Protein AF-A0A707VBJ8-F1 (afdb_monomer)

Structure (mmCIF, N/CA/C/O backbone):
data_AF-A0A707VBJ8-F1
#
_entry.id   AF-A0A707VBJ8-F1
#
loop_
_atom_site.group_PDB
_atom_site.id
_atom_site.type_symbol
_atom_site.label_atom_id
_atom_site.label_alt_id
_atom_site.label_comp_id
_atom_site.label_asym_id
_atom_site.label_entity_id
_atom_site.label_seq_id
_atom_site.pdbx_PDB_ins_code
_atom_site.Cartn_x
_atom_site.Cartn_y
_atom_site.Cartn_z
_atom_site.occupancy
_atom_site.B_iso_or_equiv
_atom_site.auth_seq_id
_atom_site.auth_comp_id
_atom_site.auth_asym_id
_atom_site.auth_atom_id
_atom_site.pdbx_PDB_model_num
ATOM 1 N N . MET A 1 1 ? -18.710 7.888 -2.153 1.00 49.97 1 MET A N 1
ATOM 2 C CA . MET A 1 1 ? -17.442 8.411 -2.708 1.00 49.97 1 MET A CA 1
ATOM 3 C C . MET A 1 1 ? -16.366 7.354 -2.504 1.00 49.97 1 MET A C 1
ATOM 5 O O . MET A 1 1 ? -15.973 7.129 -1.363 1.00 49.97 1 MET A O 1
ATOM 9 N N . ALA A 1 2 ? -15.968 6.643 -3.560 1.00 60.50 2 ALA A N 1
ATOM 10 C CA . ALA A 1 2 ? -14.879 5.670 -3.471 1.00 60.50 2 ALA A CA 1
ATOM 11 C C . ALA A 1 2 ? -13.557 6.430 -3.295 1.00 60.50 2 ALA A C 1
ATOM 13 O O . ALA A 1 2 ? -13.280 7.350 -4.060 1.00 60.50 2 ALA A O 1
ATOM 14 N N . HIS A 1 3 ? -12.797 6.103 -2.252 1.00 70.06 3 HIS A N 1
ATOM 15 C CA . HIS A 1 3 ? -11.463 6.661 -2.046 1.00 70.06 3 HIS A CA 1
ATOM 16 C C . HIS A 1 3 ? -10.458 5.689 -2.660 1.00 70.06 3 HIS A C 1
ATOM 18 O O . HIS A 1 3 ? -10.437 4.514 -2.295 1.00 70.06 3 HIS A O 1
ATOM 24 N N . GLU A 1 4 ? -9.661 6.165 -3.611 1.00 81.00 4 GLU A N 1
ATOM 25 C CA . GLU A 1 4 ? -8.575 5.384 -4.195 1.00 81.00 4 GLU A CA 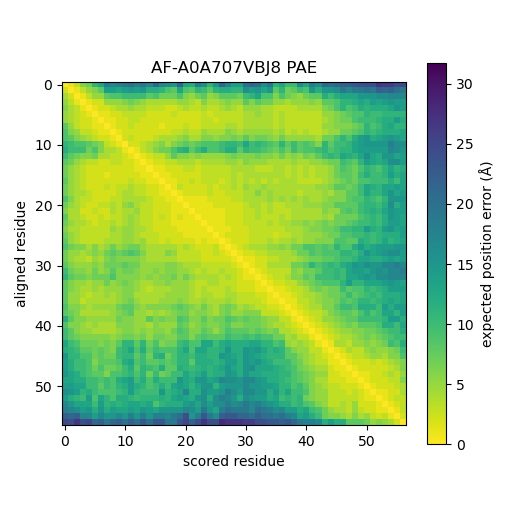1
ATOM 26 C C . GLU A 1 4 ? -7.361 5.444 -3.261 1.00 81.00 4 GLU A C 1
ATOM 28 O O . GLU A 1 4 ? -6.893 6.527 -2.914 1.00 81.00 4 GLU A O 1
ATOM 33 N N . LEU A 1 5 ? -6.868 4.282 -2.827 1.00 86.62 5 LEU A N 1
ATOM 34 C CA . LEU A 1 5 ? -5.649 4.172 -2.028 1.00 86.62 5 LEU A CA 1
ATOM 35 C C . LEU A 1 5 ? -4.528 3.65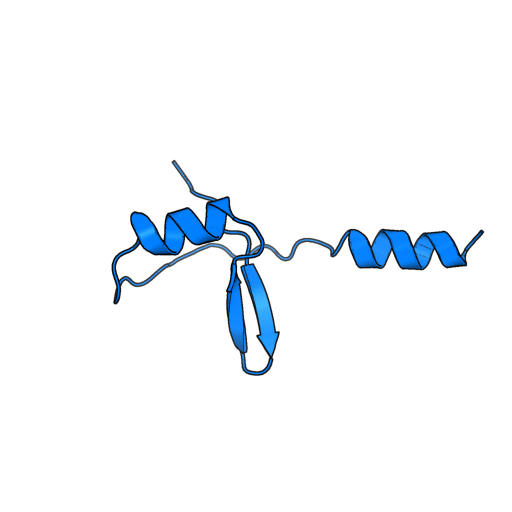0 -2.921 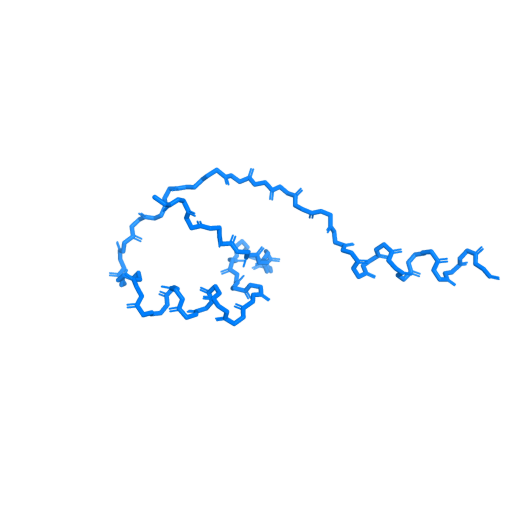1.00 86.62 5 LEU A C 1
ATOM 37 O O . LEU A 1 5 ? -4.599 2.525 -3.421 1.00 86.62 5 LEU A O 1
ATOM 41 N N . GLN A 1 6 ? -3.477 4.447 -3.099 1.00 87.00 6 GLN A N 1
ATOM 42 C CA . GLN A 1 6 ? -2.301 4.010 -3.842 1.00 87.00 6 GLN A CA 1
ATOM 43 C C . GLN A 1 6 ? -1.300 3.386 -2.875 1.00 87.00 6 GLN A C 1
ATOM 45 O O . GLN A 1 6 ? -0.757 4.062 -2.003 1.00 87.00 6 GLN A O 1
ATOM 50 N N . LEU A 1 7 ? -1.062 2.084 -3.022 1.00 88.62 7 LEU A N 1
ATOM 51 C CA . LEU A 1 7 ? -0.202 1.311 -2.131 1.00 88.62 7 LEU A CA 1
ATOM 52 C C . LEU A 1 7 ? 0.953 0.677 -2.907 1.00 88.62 7 LEU A C 1
ATOM 54 O O . LEU A 1 7 ? 0.772 0.152 -4.007 1.00 88.62 7 LEU A O 1
ATOM 58 N N . ILE A 1 8 ? 2.140 0.688 -2.308 1.00 87.88 8 ILE A N 1
ATOM 59 C CA . ILE A 1 8 ? 3.319 -0.021 -2.802 1.00 87.88 8 ILE A CA 1
ATOM 60 C C . ILE A 1 8 ? 3.467 -1.305 -1.994 1.00 87.88 8 ILE A C 1
ATOM 62 O O . ILE A 1 8 ? 3.477 -1.290 -0.764 1.00 87.88 8 ILE A O 1
ATOM 66 N N . LYS A 1 9 ? 3.620 -2.426 -2.700 1.00 87.31 9 LYS A N 1
ATOM 67 C CA . LYS A 1 9 ? 3.990 -3.698 -2.087 1.00 87.31 9 LYS A CA 1
ATOM 68 C C . LYS A 1 9 ? 5.469 -3.662 -1.706 1.00 87.31 9 LYS A C 1
ATOM 70 O O . LYS A 1 9 ? 6.332 -3.648 -2.583 1.00 87.31 9 LYS A O 1
ATOM 75 N N . GLN A 1 10 ? 5.747 -3.667 -0.410 1.00 86.56 10 GLN A N 1
ATOM 76 C CA . GLN A 1 10 ? 7.078 -3.887 0.137 1.00 86.56 10 GLN A CA 1
ATOM 77 C C . GLN A 1 10 ? 7.363 -5.398 0.251 1.00 86.56 10 GLN A C 1
ATOM 79 O O . GLN A 1 10 ? 6.503 -6.252 0.000 1.00 86.56 10 GLN A O 1
ATOM 84 N N . SER A 1 11 ? 8.597 -5.743 0.615 1.00 85.94 11 SER A N 1
ATOM 85 C CA . SER A 1 11 ? 8.968 -7.099 1.012 1.00 85.94 11 SER A CA 1
ATOM 86 C C . SER A 1 11 ? 8.055 -7.626 2.124 1.00 85.94 11 SER A C 1
ATOM 88 O O . SER A 1 11 ? 7.421 -6.875 2.865 1.00 85.94 11 SER A O 1
ATOM 90 N N . SER A 1 12 ? 7.961 -8.952 2.211 1.00 85.88 12 SER A N 1
ATOM 91 C CA . SER A 1 12 ? 7.197 -9.640 3.261 1.00 85.88 12 SER A CA 1
ATOM 92 C C . SER A 1 12 ? 5.686 -9.363 3.259 1.00 85.88 12 SER A C 1
ATOM 94 O O . SER A 1 12 ? 5.019 -9.589 4.261 1.00 85.88 12 SER A O 1
ATOM 96 N N . GLY A 1 13 ? 5.128 -8.904 2.132 1.00 83.31 13 GLY A N 1
ATOM 97 C CA . GLY A 1 13 ? 3.679 -8.728 1.972 1.00 83.31 13 GLY A CA 1
ATOM 98 C C . GLY A 1 13 ? 3.112 -7.472 2.636 1.00 83.31 13 GLY A C 1
ATOM 99 O O . GLY A 1 13 ? 1.896 -7.317 2.692 1.00 83.31 13 GLY A O 1
ATOM 100 N N . ILE A 1 14 ? 3.975 -6.569 3.104 1.00 88.50 14 ILE A N 1
ATOM 101 C CA . ILE A 1 14 ? 3.570 -5.297 3.703 1.00 88.50 14 ILE A CA 1
ATOM 102 C C . ILE A 1 14 ? 3.163 -4.323 2.591 1.00 88.50 14 ILE A C 1
ATOM 104 O O . ILE A 1 14 ? 3.842 -4.211 1.568 1.00 88.50 14 ILE A O 1
ATOM 108 N N . LEU A 1 15 ? 2.054 -3.611 2.788 1.00 88.88 15 LEU A N 1
ATOM 109 C CA . LEU A 1 15 ? 1.613 -2.527 1.912 1.00 88.88 15 LEU A CA 1
ATOM 110 C C . LEU A 1 15 ? 1.926 -1.187 2.577 1.00 88.88 15 LEU A C 1
ATOM 112 O O . LEU A 1 15 ? 1.522 -0.957 3.715 1.00 88.88 15 LEU A O 1
ATOM 116 N N . ILE A 1 16 ? 2.626 -0.310 1.861 1.00 90.00 16 ILE A N 1
ATOM 117 C CA . ILE A 1 16 ? 2.940 1.048 2.320 1.00 90.00 16 ILE A CA 1
ATOM 118 C C . ILE A 1 16 ? 2.235 2.090 1.440 1.00 90.00 16 ILE A C 1
ATOM 120 O O . ILE A 1 16 ? 2.018 1.824 0.254 1.00 90.00 16 ILE A O 1
ATOM 124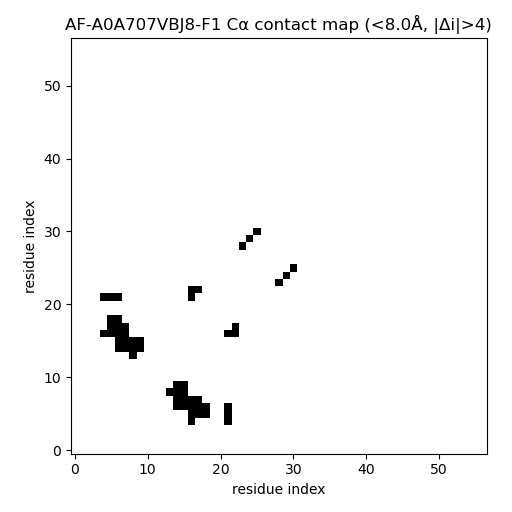 N N . PRO A 1 17 ? 1.882 3.272 1.968 1.00 90.88 17 PRO A N 1
ATOM 125 C CA . PRO A 1 17 ? 1.301 4.347 1.166 1.00 90.88 17 PRO A CA 1
ATOM 126 C C . PRO A 1 17 ? 2.262 4.799 0.058 1.00 90.88 17 PRO A C 1
ATOM 128 O O . PRO A 1 17 ? 3.445 5.016 0.312 1.00 90.88 17 PRO A O 1
ATOM 131 N N . ALA A 1 18 ? 1.760 4.951 -1.168 1.00 88.94 18 ALA A N 1
ATOM 132 C CA . ALA A 1 18 ? 2.536 5.441 -2.308 1.00 88.94 18 ALA A CA 1
ATOM 133 C C . ALA A 1 18 ? 2.588 6.975 -2.370 1.00 88.94 18 ALA A C 1
ATOM 135 O O . ALA A 1 18 ? 3.560 7.531 -2.880 1.00 88.94 18 ALA A O 1
ATOM 136 N N . THR A 1 19 ? 1.544 7.651 -1.871 1.00 88.38 19 THR A N 1
ATOM 137 C CA . THR A 1 19 ? 1.419 9.115 -1.885 1.00 88.38 19 THR A CA 1
ATOM 138 C C . THR A 1 19 ? 1.184 9.684 -0.483 1.00 88.38 19 THR A C 1
ATOM 140 O O . THR A 1 19 ? 0.638 8.984 0.381 1.00 88.38 19 THR A O 1
ATOM 143 N N . PRO A 1 20 ? 1.549 10.960 -0.245 1.00 87.12 20 PRO A N 1
ATOM 144 C CA . PRO A 1 20 ? 1.246 11.645 1.008 1.00 87.12 20 PRO A CA 1
ATOM 145 C C . PRO A 1 20 ? -0.255 11.688 1.319 1.00 87.12 20 PRO A C 1
ATOM 147 O O . PRO A 1 20 ? -0.623 11.455 2.468 1.00 87.12 20 PRO A O 1
ATOM 150 N N . GLU A 1 21 ? -1.129 11.879 0.318 1.00 88.06 21 GLU A N 1
ATOM 151 C CA . GLU A 1 21 ? -2.580 11.905 0.566 1.00 88.06 21 GLU A CA 1
ATOM 152 C C . GLU A 1 21 ? -3.090 10.543 1.051 1.00 88.06 21 GLU A C 1
ATOM 154 O O . GLU A 1 21 ? -3.906 10.463 1.969 1.00 88.06 21 GLU A O 1
ATOM 159 N N . THR A 1 22 ? -2.571 9.450 0.477 1.00 88.12 22 THR A N 1
ATOM 160 C CA . THR A 1 22 ? -2.924 8.090 0.915 1.00 88.12 22 THR A CA 1
ATOM 161 C C . THR A 1 22 ? -2.500 7.866 2.369 1.00 88.12 22 THR A C 1
ATOM 163 O O . THR A 1 22 ? -3.247 7.274 3.151 1.00 88.12 22 THR A O 1
ATOM 166 N N . SER A 1 23 ? -1.322 8.367 2.755 1.00 89.00 23 SER A N 1
ATOM 167 C CA . SER A 1 23 ? -0.836 8.291 4.136 1.00 89.00 23 SER A CA 1
ATOM 168 C C . SER A 1 23 ? -1.729 9.076 5.095 1.00 89.00 23 SER A C 1
ATOM 170 O O . SER A 1 23 ? -2.071 8.575 6.165 1.00 89.00 23 SER A O 1
ATOM 172 N N . GLU A 1 24 ? -2.140 10.284 4.711 1.00 89.50 24 GLU A N 1
ATOM 173 C CA . GLU A 1 24 ? -3.023 11.117 5.5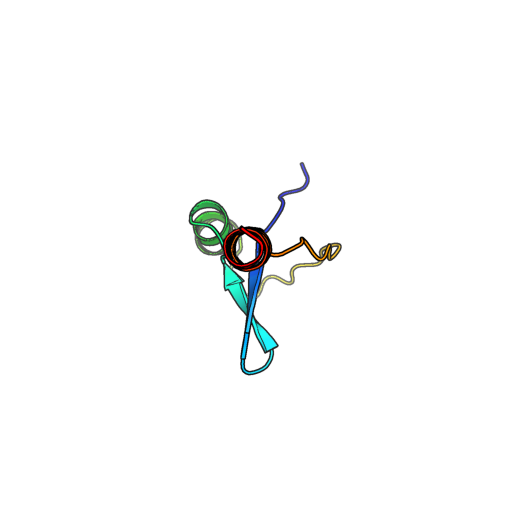24 1.00 89.50 24 GLU A CA 1
ATOM 174 C C . GLU A 1 24 ? -4.384 10.447 5.728 1.00 89.50 24 GLU A C 1
ATOM 176 O O . GLU A 1 24 ? -4.883 10.406 6.850 1.00 89.50 24 GLU A O 1
ATOM 181 N N . ILE A 1 25 ? -4.963 9.840 4.689 1.00 87.94 25 ILE A N 1
ATOM 182 C CA . ILE A 1 25 ? -6.234 9.108 4.803 1.00 87.94 25 ILE A CA 1
ATOM 183 C C . ILE A 1 25 ? -6.101 7.930 5.777 1.00 87.94 25 ILE A C 1
ATOM 185 O O . ILE A 1 25 ? -6.963 7.752 6.643 1.00 87.94 25 ILE A O 1
ATOM 189 N N . LEU A 1 26 ? -5.022 7.149 5.664 1.00 86.69 26 LEU A N 1
ATOM 190 C CA . LEU A 1 26 ? -4.781 5.989 6.526 1.00 86.69 26 LEU A CA 1
ATOM 191 C C . LEU A 1 26 ? -4.560 6.370 7.994 1.00 86.69 26 LEU A C 1
ATOM 193 O O . LEU A 1 26 ? -4.950 5.606 8.868 1.00 86.69 26 LEU A O 1
ATOM 197 N N . GLN A 1 27 ? -3.964 7.531 8.268 1.00 86.44 27 GLN A N 1
ATOM 198 C CA . GLN A 1 27 ? -3.674 7.978 9.635 1.00 86.44 27 GLN A CA 1
ATOM 199 C C . GLN A 1 27 ? -4.820 8.775 10.271 1.00 86.44 27 GLN A C 1
ATOM 201 O O . GLN A 1 27 ? -5.073 8.639 11.465 1.00 86.44 27 GLN A O 1
ATOM 206 N N . SER A 1 28 ? -5.504 9.620 9.496 1.00 86.44 28 SER A N 1
ATOM 207 C CA . SER A 1 28 ? -6.497 10.569 10.023 1.00 86.44 28 SER A CA 1
ATOM 208 C C . SER A 1 28 ? -7.937 10.073 9.921 1.00 86.44 28 SER A C 1
ATOM 210 O O . SER A 1 28 ? -8.755 10.377 10.790 1.00 86.44 28 SER A O 1
ATOM 212 N N . LYS A 1 29 ? -8.274 9.316 8.868 1.00 85.25 29 LYS A N 1
ATOM 213 C CA . LYS A 1 29 ? -9.660 8.904 8.594 1.00 85.25 29 LYS A CA 1
ATOM 214 C C . LYS A 1 29 ? -9.934 7.458 8.974 1.00 85.25 29 LYS A C 1
ATOM 216 O O . LYS A 1 29 ? -11.056 7.132 9.358 1.00 85.25 29 LYS A O 1
ATOM 221 N N . ILE A 1 30 ? -8.932 6.592 8.858 1.00 86.12 30 ILE A N 1
ATOM 222 C CA . ILE A 1 30 ? -9.072 5.161 9.120 1.00 86.12 30 ILE A CA 1
ATOM 223 C C . ILE A 1 30 ? -8.567 4.872 10.533 1.00 86.12 30 ILE A C 1
ATOM 225 O O . ILE A 1 30 ? -7.410 5.105 10.864 1.00 86.12 30 ILE A O 1
ATOM 229 N N . LYS A 1 31 ? -9.459 4.376 11.394 1.00 87.00 31 LYS A N 1
ATOM 230 C CA . LYS A 1 31 ? -9.105 4.031 12.774 1.00 87.00 31 LYS A CA 1
ATOM 231 C C . LYS A 1 31 ? -8.265 2.758 12.820 1.00 87.00 31 LYS A C 1
ATOM 233 O O . LYS A 1 31 ? -8.451 1.840 12.021 1.00 87.00 31 LYS A O 1
ATOM 238 N N . LEU A 1 32 ? -7.399 2.680 13.824 1.00 86.38 32 LEU A N 1
ATOM 239 C CA . LEU A 1 32 ? -6.614 1.485 14.105 1.00 86.38 32 LEU A CA 1
ATOM 240 C C . LEU A 1 32 ? -7.554 0.304 14.411 1.00 86.38 32 LEU A C 1
ATOM 242 O O . LEU A 1 32 ? -8.482 0.437 15.207 1.00 86.38 32 LEU A O 1
ATOM 246 N N . GLY A 1 33 ? -7.344 -0.829 13.735 1.00 85.81 33 GLY A N 1
ATOM 247 C CA . GLY A 1 33 ? -8.208 -2.014 13.826 1.00 85.81 33 GLY A CA 1
ATOM 248 C C . GLY A 1 33 ? -9.381 -2.057 12.836 1.00 85.81 33 GLY A C 1
ATOM 249 O O . GLY A 1 33 ? -10.114 -3.043 12.817 1.00 85.81 33 GLY A O 1
ATOM 250 N N . ALA A 1 34 ? -9.568 -1.035 11.994 1.00 87.44 34 ALA A N 1
ATOM 251 C CA . ALA A 1 34 ? -10.559 -1.088 10.922 1.00 87.44 34 ALA A CA 1
ATOM 252 C C . ALA A 1 34 ? -10.140 -2.071 9.811 1.00 87.44 34 ALA A C 1
ATOM 254 O O . ALA A 1 34 ? -8.983 -2.098 9.390 1.00 87.44 34 ALA A O 1
ATOM 255 N N . VAL A 1 35 ? -11.100 -2.850 9.303 1.00 84.50 35 VAL A N 1
ATOM 256 C CA . VAL A 1 35 ? -10.901 -3.743 8.152 1.00 84.50 35 VAL A CA 1
ATOM 257 C C . VAL A 1 35 ? -11.206 -2.975 6.869 1.00 84.50 35 VAL A C 1
ATOM 259 O O . VAL A 1 35 ? -12.303 -2.446 6.703 1.00 84.50 35 VAL A O 1
ATOM 262 N N . LEU A 1 36 ? -10.238 -2.923 5.955 1.00 82.31 36 LEU A N 1
ATOM 263 C CA . LEU A 1 36 ? -10.401 -2.317 4.635 1.00 82.31 36 LEU A CA 1
ATOM 264 C C . LEU A 1 36 ? -10.736 -3.403 3.610 1.00 82.31 36 LEU A C 1
ATOM 266 O O . LEU A 1 36 ? -10.000 -4.377 3.471 1.00 82.31 36 LEU A O 1
ATOM 270 N N . VAL A 1 37 ? -11.830 -3.212 2.876 1.00 82.56 37 VAL A N 1
ATOM 271 C CA . VAL A 1 37 ? -12.201 -4.033 1.718 1.00 82.56 37 VAL A CA 1
ATOM 272 C C . VAL A 1 37 ? -12.113 -3.142 0.489 1.00 82.56 37 VAL A C 1
ATOM 274 O O . VAL A 1 37 ? -12.735 -2.082 0.451 1.00 82.56 37 VAL A O 1
ATOM 277 N N . ALA A 1 38 ? -11.313 -3.545 -0.493 1.00 80.06 38 ALA A N 1
ATOM 278 C CA . ALA A 1 38 ? -11.073 -2.757 -1.694 1.00 80.06 38 ALA A CA 1
ATOM 279 C C . ALA A 1 38 ? -10.915 -3.657 -2.920 1.00 80.06 38 ALA A C 1
ATOM 281 O O . ALA A 1 38 ? -10.446 -4.792 -2.823 1.00 80.06 38 ALA A O 1
ATOM 282 N N . GLU A 1 39 ? -11.266 -3.116 -4.083 1.00 80.81 39 GLU A N 1
ATOM 283 C CA . GLU A 1 39 ? -10.936 -3.718 -5.369 1.00 80.81 39 GLU A CA 1
ATOM 284 C C . GLU A 1 39 ? -9.489 -3.374 -5.731 1.00 80.81 39 GLU A C 1
ATOM 286 O O . GLU A 1 39 ? -9.093 -2.208 -5.763 1.00 80.81 39 GLU A O 1
ATOM 291 N N . PHE A 1 40 ? -8.676 -4.397 -5.992 1.00 78.94 40 PHE A N 1
ATOM 292 C CA . PHE A 1 40 ? -7.275 -4.210 -6.349 1.00 78.94 40 PHE A CA 1
ATOM 293 C C . PHE A 1 40 ? -7.121 -4.008 -7.858 1.00 78.94 40 PHE A C 1
ATOM 295 O O . PHE A 1 40 ? -7.549 -4.841 -8.657 1.00 78.94 40 PHE A O 1
ATOM 302 N N . ARG A 1 41 ? -6.428 -2.935 -8.252 1.00 82.56 41 ARG A N 1
ATOM 303 C CA . ARG A 1 41 ? -5.978 -2.721 -9.630 1.00 82.56 41 ARG A CA 1
ATOM 304 C C . ARG A 1 41 ? -4.460 -2.587 -9.659 1.00 82.56 41 ARG A C 1
ATOM 306 O O . ARG A 1 41 ? -3.893 -1.705 -9.023 1.00 82.56 41 ARG A O 1
ATOM 313 N N . GLN A 1 42 ? -3.798 -3.437 -10.442 1.00 80.88 42 GLN A N 1
ATOM 314 C CA . GLN A 1 42 ? -2.358 -3.333 -10.655 1.00 80.88 42 GLN A CA 1
ATOM 315 C C . GLN A 1 42 ? -2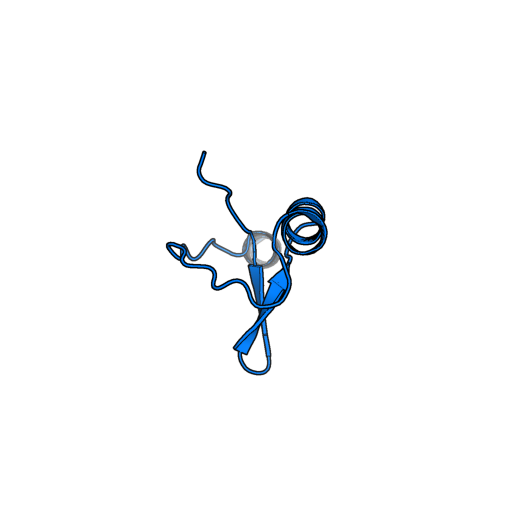.056 -2.233 -11.678 1.00 80.88 42 GLN A C 1
ATOM 317 O O . GLN A 1 42 ? -2.314 -2.384 -12.872 1.00 80.88 42 GLN A O 1
ATOM 322 N N . VAL A 1 43 ? -1.493 -1.122 -11.208 1.00 79.25 43 VAL A N 1
ATOM 323 C CA . VAL A 1 43 ? -1.057 -0.014 -12.066 1.00 79.25 43 VAL A CA 1
ATOM 324 C C . VAL A 1 43 ? 0.374 -0.275 -12.548 1.00 79.25 43 VAL A C 1
ATOM 326 O O . VAL A 1 43 ? 1.224 -0.757 -11.797 1.00 79.25 43 VAL A O 1
ATOM 329 N N . ARG A 1 44 ? 0.657 0.020 -13.823 1.00 77.88 44 ARG A N 1
ATOM 330 C CA . ARG A 1 44 ? 2.014 -0.093 -14.389 1.00 77.88 44 ARG A CA 1
ATOM 331 C C . ARG A 1 44 ? 2.959 0.853 -13.651 1.00 77.88 44 ARG A C 1
ATOM 333 O O . ARG A 1 44 ? 2.587 1.992 -13.402 1.00 77.88 44 ARG A O 1
ATOM 340 N N . ASN A 1 45 ? 4.191 0.424 -13.369 1.00 78.44 45 ASN A N 1
ATOM 341 C CA . ASN A 1 45 ? 5.215 1.296 -12.787 1.00 78.44 45 ASN A CA 1
ATOM 342 C C . ASN A 1 45 ? 5.745 2.277 -13.859 1.00 78.44 45 ASN A C 1
ATOM 344 O O . ASN A 1 45 ? 6.515 1.858 -14.733 1.00 78.44 45 ASN A O 1
ATOM 348 N N . PRO A 1 46 ? 5.394 3.579 -13.810 1.00 76.44 46 PRO A N 1
ATOM 349 C CA . PRO A 1 46 ? 5.777 4.525 -14.857 1.00 76.44 46 PRO A CA 1
ATOM 350 C C . PRO A 1 46 ? 7.275 4.841 -14.821 1.00 76.44 46 PRO A C 1
ATOM 352 O O . PRO A 1 46 ? 7.877 5.118 -15.855 1.00 76.44 46 PRO A O 1
ATOM 355 N N . ALA A 1 47 ? 7.896 4.788 -13.638 1.00 75.12 47 ALA A N 1
ATOM 356 C CA . ALA A 1 47 ? 9.320 5.059 -13.475 1.00 75.12 47 ALA A CA 1
ATOM 357 C C . ALA A 1 47 ? 10.178 3.972 -14.133 1.00 75.12 47 ALA A C 1
ATOM 359 O O . ALA A 1 47 ? 11.165 4.295 -14.793 1.00 75.12 47 ALA A O 1
ATOM 360 N N . PHE A 1 48 ? 9.772 2.706 -14.010 1.00 78.06 48 PHE A N 1
ATOM 361 C CA . PHE A 1 48 ? 10.424 1.601 -14.711 1.00 78.06 48 PHE A CA 1
ATOM 362 C C . PHE A 1 48 ? 10.273 1.740 -16.228 1.00 78.06 48 PHE A C 1
ATOM 364 O O . PHE A 1 48 ? 11.267 1.676 -16.945 1.00 78.06 48 PHE A O 1
ATOM 371 N N . HIS A 1 49 ? 9.055 2.028 -16.702 1.00 75.06 49 HIS A N 1
ATOM 372 C CA . HIS A 1 49 ? 8.802 2.278 -18.122 1.00 75.06 49 HIS A CA 1
ATOM 373 C C . HIS A 1 49 ? 9.702 3.394 -18.673 1.00 75.06 49 HIS A C 1
ATOM 375 O O . HIS A 1 49 ? 10.370 3.191 -19.681 1.00 75.06 49 HIS A O 1
ATOM 381 N N . ARG A 1 50 ? 9.798 4.542 -17.987 1.00 80.19 50 ARG A N 1
ATOM 382 C CA . ARG A 1 50 ? 10.673 5.651 -18.410 1.00 80.19 50 ARG A CA 1
ATOM 383 C C . ARG A 1 50 ? 12.145 5.247 -18.498 1.00 80.19 50 ARG A C 1
ATOM 385 O O . ARG A 1 50 ? 12.799 5.591 -19.474 1.00 80.19 50 ARG A O 1
ATOM 392 N N . ARG A 1 51 ? 12.663 4.516 -17.504 1.00 81.25 51 ARG A N 1
ATOM 393 C CA . ARG A 1 51 ? 14.064 4.057 -17.500 1.00 81.25 51 ARG A CA 1
ATOM 394 C C . ARG A 1 51 ? 14.346 3.055 -18.615 1.00 81.25 51 ARG A C 1
ATOM 396 O O . ARG A 1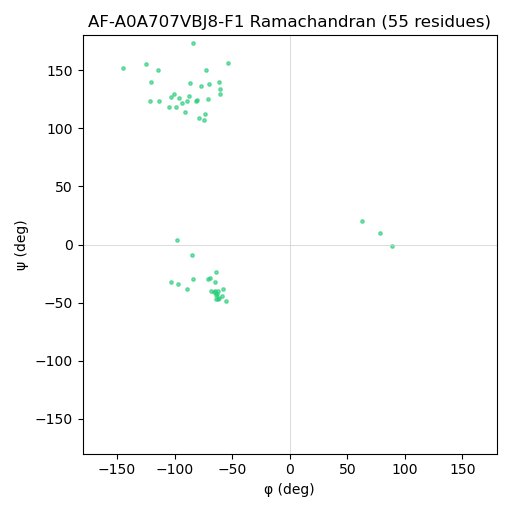 51 ? 15.386 3.154 -19.245 1.00 81.25 51 ARG A O 1
ATOM 403 N N . PHE A 1 52 ? 13.423 2.133 -18.876 1.00 81.06 52 PHE A N 1
ATOM 404 C CA . PHE A 1 52 ? 13.557 1.165 -19.963 1.00 81.06 52 PHE A CA 1
ATOM 405 C C . PHE A 1 52 ? 13.606 1.850 -21.334 1.00 81.06 52 PHE A C 1
ATOM 407 O O . PHE A 1 52 ? 14.498 1.569 -22.123 1.00 81.06 52 PHE A O 1
ATOM 414 N N . PHE A 1 53 ? 12.705 2.801 -21.599 1.00 80.06 53 PHE A N 1
ATOM 415 C CA . PHE A 1 53 ? 12.703 3.530 -22.871 1.00 80.06 53 PHE A CA 1
ATOM 416 C C . PHE A 1 53 ? 13.894 4.480 -23.032 1.00 80.06 53 PHE A C 1
ATOM 418 O O . PHE A 1 53 ? 14.345 4.685 -24.151 1.00 80.06 53 PHE A O 1
ATOM 425 N N . ALA A 1 54 ? 14.447 5.014 -21.940 1.00 83.94 54 ALA A N 1
ATOM 426 C CA . ALA A 1 54 ? 15.680 5.798 -22.001 1.00 83.94 54 ALA A CA 1
ATOM 427 C C . ALA A 1 54 ? 16.901 4.977 -22.461 1.00 83.94 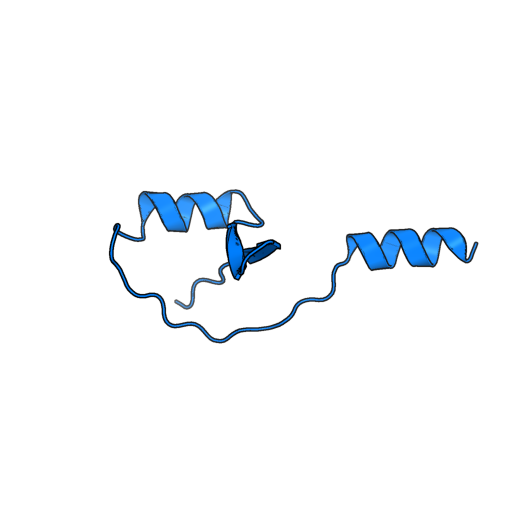54 ALA A C 1
ATOM 429 O O . ALA A 1 54 ? 17.847 5.566 -22.964 1.00 83.94 54 ALA A O 1
ATOM 430 N N . LEU A 1 55 ? 16.881 3.647 -22.302 1.00 85.00 55 LEU A N 1
ATOM 431 C CA . LEU A 1 55 ? 17.946 2.740 -22.755 1.00 85.00 55 LEU A CA 1
ATOM 432 C C . LEU A 1 55 ? 17.808 2.315 -24.228 1.00 85.00 55 LEU A C 1
ATOM 434 O O . LEU A 1 55 ? 18.695 1.643 -24.744 1.00 85.00 55 LEU A O 1
ATOM 438 N N . LEU A 1 56 ? 16.685 2.638 -24.878 1.00 83.81 56 LEU A N 1
ATOM 439 C CA . LEU A 1 56 ? 16.411 2.306 -26.282 1.00 83.81 56 LEU A CA 1
ATOM 440 C C . LEU A 1 56 ? 16.710 3.472 -27.246 1.00 83.81 56 LEU A C 1
ATOM 442 O O . LEU A 1 56 ? 16.445 3.339 -28.439 1.00 83.81 56 LEU A O 1
ATOM 446 N N . ASN A 1 57 ? 17.239 4.586 -26.729 1.00 58.34 57 ASN A N 1
ATOM 447 C CA . ASN A 1 57 ? 17.755 5.731 -27.489 1.00 58.34 57 ASN A CA 1
ATOM 448 C C . ASN A 1 57 ? 19.284 5.734 -27.458 1.00 58.34 57 ASN A C 1
ATOM 450 O O . ASN A 1 57 ? 19.873 6.279 -28.414 1.00 58.34 57 ASN A O 1
#

InterPro domains:
  IPR009797 Protein of unknown function DUF1367 [PF07105] (1-57)

Sequence (57 aa):
MAHELQLIKQSSGILIPATPETSEILQSKIKLGAVLVAEFRQVRNPAFHRRFFALLN

Organism: Salmonella typhimurium (NCBI:txid90371)

Nearest PDB structures (foldseek):
  5zwm-assembly1_L  TM=2.882E-01  e=4.835E+00  Saccharomyces cerevisiae S288C

Foldseek 3Di:
DDDDFDWDQDPPRDTDGPDPVNVCCCPPVNDPPDDDDDDDDDDDDVVVVVVVVVVVD

Solvent-accessible surface area (backbone atoms only — not comparable to full-atom values): 3942 Å² total; per-residue (Å²): 133,90,80,86,73,51,66,40,80,48,78,95,80,42,73,40,66,66,44,72,68,38,43,48,44,54,68,74,72,44,60,91,90,65,84,86,86,78,87,87,76,91,73,81,63,62,68,59,53,53,55,56,56,64,73,76,112

Mean predicted aligned error: 7.2 Å

pLDDT: mean 82.63, std 7.66, range [49.97, 90.88]

Secondary structure (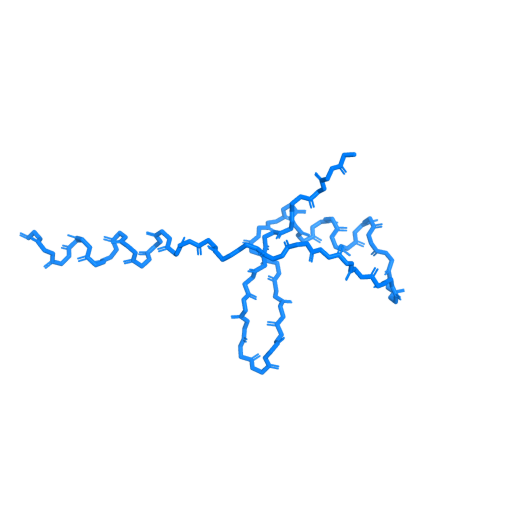DSSP, 8-state):
-PPP--EEE-GGG-EEESSHHHHHIIIIISPTTPPP---------HHHHHHHHHTT-

Radius of gyration: 14.8 Å; Cα contacts (8 Å, |Δi|>4): 27; chains: 1; bounding box: 35×22×42 Å